Protein AF-U1MRZ6-F1 (afdb_monomer)

Solvent-accessible surface area (backbone atoms only — not comparable to full-atom values): 9870 Å² total; per-residue (Å²): 100,75,45,77,77,48,76,46,81,43,80,68,19,40,37,35,37,28,42,27,75,79,47,37,71,63,31,42,43,34,43,38,37,31,55,66,52,86,88,54,92,58,78,50,75,46,76,32,48,66,87,54,68,39,69,71,58,54,49,52,52,50,50,46,49,47,70,35,64,64,60,33,49,31,52,74,70,47,70,31,70,69,46,49,48,44,69,57,45,47,61,52,28,42,50,52,48,51,64,52,67,72,38,97,65,72,69,82,66,80,92,45,85,85,48,51,64,59,50,51,50,49,52,49,50,50,53,53,51,52,52,50,49,52,53,50,53,51,52,48,54,53,48,54,51,51,54,57,52,65,75,62,64,78,85,84,84,84,83,88,84,84,88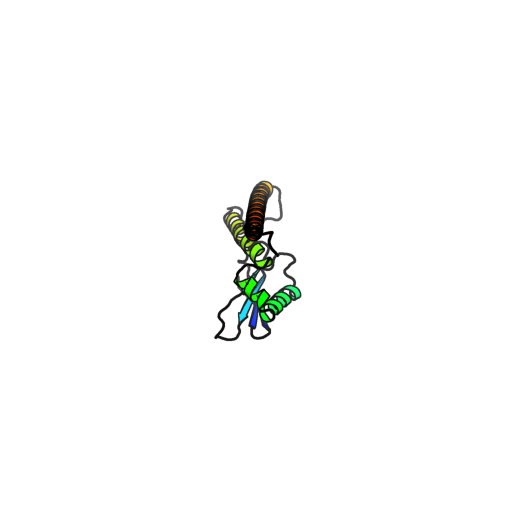,82,83,88,83,137

pLDDT: mean 72.21, std 22.08, range [26.77, 97.12]

Sequence (168 aa):
MRETIENRGINGCKATLVFDTGGPVGSDHVMIIKPTDTESEWLINRWFYFDEQVEAYMWNFAEKICTDAKYRQQSLEETEEWKRVANLYEPLARRLYQELSYSERSEFPIMNDRSRDDSKKLKSLLKSCLRRSEQSCDKERTTIRKQSIIKRKPSCSSGLLMNLSDTI

Secondary structure (DSSP, 8-state):
-EEEEEEEEETTEEEEEEEETTSPTT--EEEEEEESSSS----EEEEE-GGG--HHHHHHHHHHHHH-HHHHHHHHTT-SHHHHHHHHHHHHHHHHHHHHHTSTT----SS-GGGHHHHHHHHHHHHHHHHHHHHHHHHHHHHHHHHHHHTT----------------

Radius of gyration: 25.57 Å; Cα contacts (8 Å, |Δi|>4): 155; chains: 1; bounding box: 44×25×105 Å

Nearest PDB structures (foldseek):
  3n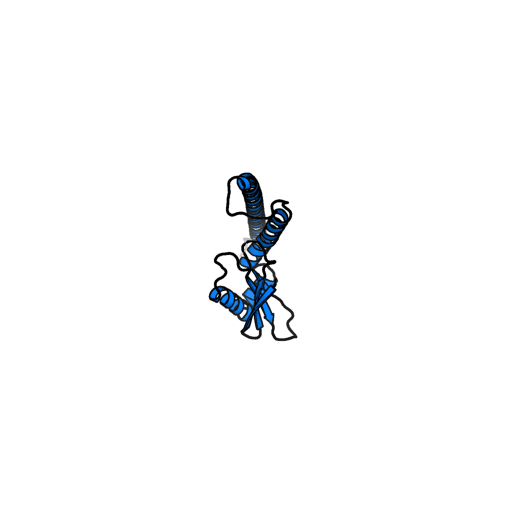uz-assembly3_E  TM=7.730E-01  e=3.938E+00  Bacteroides fragilis NCTC 9343
  3nuz-assembly2_D  TM=7.653E-01  e=3.938E+00  Bacteroides fragilis NCTC 9343
  3g8y-assembly1_A-2  TM=7.836E-01  e=6.471E+00  Phocaeicola vulgatus ATCC 8482
  1s0j-assembly1_A  TM=3.980E-01  e=3.478E+00  Trypanosoma cruzi

Organism: NCBI:txid1238424

Foldseek 3Di:
DKDWPDWDDEQQKIKTWMQQPLFFPQFRIKIWIDGPDPVDDDIAIDTQGHPSPDPVNSVVVRNCCNPPPVVVVCRRVLNDPRSVVCVLVRVLRNVLVVVQVPPPPPPDDDDDPVCVVVVVVVVVSVVVSVVVVVVVVVVVVVVVVVVVVVVPDDPDPDDDDDDDDDDD

Mean predicted aligned error: 15.5 Å

Structure (mmCIF, N/CA/C/O backbone):
data_AF-U1MRZ6-F1
#
_entry.id   AF-U1MRZ6-F1
#
loop_
_atom_site.group_PDB
_atom_site.id
_atom_site.type_symbol
_atom_site.label_atom_id
_atom_site.label_alt_id
_atom_site.label_comp_id
_atom_site.label_asym_id
_atom_site.label_entity_id
_atom_site.label_seq_id
_atom_site.pdbx_PDB_ins_code
_atom_site.Cartn_x
_atom_site.Cartn_y
_atom_site.Cartn_z
_atom_site.occupancy
_atom_site.B_iso_or_equiv
_atom_site.auth_seq_id
_atom_site.auth_comp_id
_atom_site.auth_asym_id
_atom_site.auth_atom_id
_atom_site.pdbx_PDB_model_num
ATOM 1 N N . MET A 1 1 ? -1.604 8.197 -15.292 1.00 78.38 1 MET A N 1
ATOM 2 C CA . MET A 1 1 ? -3.014 7.776 -15.405 1.00 78.38 1 MET A CA 1
ATOM 3 C C . MET A 1 1 ? -3.367 7.068 -14.116 1.00 78.38 1 MET A C 1
ATOM 5 O O . MET A 1 1 ? -2.525 6.327 -13.623 1.00 78.38 1 MET A O 1
ATOM 9 N N . ARG A 1 2 ? -4.540 7.348 -13.542 1.00 88.56 2 ARG A N 1
ATOM 10 C CA . ARG A 1 2 ? -4.957 6.771 -12.265 1.00 88.56 2 ARG A CA 1
ATOM 11 C C . ARG A 1 2 ? -6.414 6.356 -12.340 1.00 88.56 2 ARG A C 1
ATOM 13 O O . ARG A 1 2 ? -7.263 7.197 -12.621 1.00 88.56 2 ARG A O 1
ATOM 20 N N . GLU A 1 3 ? -6.679 5.089 -12.063 1.00 91.50 3 GLU A N 1
ATOM 21 C CA . GLU A 1 3 ? -8.002 4.489 -12.181 1.00 91.50 3 GLU A CA 1
ATOM 22 C C . GLU A 1 3 ? -8.310 3.628 -10.963 1.00 91.50 3 GLU A C 1
ATOM 24 O O . GLU A 1 3 ? -7.466 2.893 -10.454 1.00 91.50 3 GLU A O 1
ATOM 29 N N . THR A 1 4 ? -9.536 3.734 -10.463 1.00 94.44 4 THR A N 1
ATOM 30 C CA . THR A 1 4 ? -10.011 2.828 -9.422 1.00 94.44 4 THR A CA 1
ATOM 31 C C . THR A 1 4 ? -10.356 1.492 -10.060 1.00 94.44 4 THR A C 1
ATOM 33 O O . THR A 1 4 ? -11.224 1.441 -10.925 1.00 94.44 4 THR A O 1
ATOM 36 N N . ILE A 1 5 ? -9.702 0.428 -9.598 1.00 92.69 5 ILE A N 1
ATOM 37 C CA . ILE A 1 5 ? -10.030 -0.942 -9.997 1.00 92.69 5 ILE A CA 1
ATOM 38 C C . ILE A 1 5 ? -11.272 -1.383 -9.226 1.00 92.69 5 ILE A C 1
ATOM 40 O O . ILE A 1 5 ? -12.261 -1.815 -9.808 1.00 92.69 5 ILE A O 1
ATOM 44 N N . GLU A 1 6 ? -11.232 -1.242 -7.899 1.00 95.19 6 GLU A N 1
ATOM 45 C CA . GLU A 1 6 ? -12.276 -1.773 -7.032 1.00 95.19 6 GLU A CA 1
ATOM 46 C C . GLU A 1 6 ? -12.358 -1.023 -5.696 1.00 95.19 6 GLU A C 1
ATOM 48 O O . GLU A 1 6 ? -11.374 -0.482 -5.189 1.00 95.19 6 GLU A O 1
ATOM 53 N N . ASN A 1 7 ? -13.555 -1.009 -5.104 1.00 94.88 7 ASN A N 1
ATOM 54 C CA . ASN A 1 7 ? -13.817 -0.500 -3.762 1.00 94.88 7 ASN A CA 1
ATOM 55 C C . ASN A 1 7 ? -14.559 -1.549 -2.932 1.00 94.88 7 ASN A C 1
ATOM 57 O O . ASN A 1 7 ? -15.560 -2.091 -3.396 1.00 94.88 7 ASN A O 1
ATOM 61 N N . ARG A 1 8 ? -14.148 -1.749 -1.676 1.00 95.56 8 ARG A N 1
ATOM 62 C CA . ARG A 1 8 ? -14.855 -2.604 -0.713 1.00 95.56 8 ARG A CA 1
ATOM 63 C C . ARG A 1 8 ? -15.055 -1.886 0.619 1.00 95.56 8 ARG A C 1
ATOM 65 O O . ARG A 1 8 ? -14.187 -1.146 1.086 1.00 95.56 8 ARG A O 1
ATOM 72 N N . GLY A 1 9 ? -16.215 -2.115 1.229 1.00 94.38 9 GLY A N 1
ATOM 73 C CA . GLY A 1 9 ? -16.445 -1.813 2.639 1.00 94.38 9 GLY A CA 1
ATOM 74 C C . GLY A 1 9 ? -15.986 -2.999 3.483 1.00 94.38 9 GLY A C 1
ATOM 75 O O . GLY A 1 9 ? -16.428 -4.117 3.236 1.00 94.38 9 GLY A O 1
ATOM 76 N N . ILE A 1 10 ? -15.093 -2.776 4.445 1.00 92.62 10 ILE A N 1
ATOM 77 C CA . ILE A 1 10 ? -14.517 -3.826 5.293 1.00 92.62 10 ILE A CA 1
ATOM 78 C C . ILE A 1 10 ? -14.483 -3.314 6.730 1.00 92.62 10 ILE A C 1
ATOM 80 O O . ILE A 1 10 ? -13.755 -2.373 7.027 1.00 92.62 10 ILE A O 1
ATOM 84 N N . ASN A 1 11 ? -15.269 -3.921 7.622 1.00 89.81 11 ASN A N 1
ATOM 85 C CA . ASN A 1 11 ? -15.241 -3.660 9.070 1.00 89.81 11 ASN A CA 1
ATOM 86 C C . ASN A 1 11 ? -15.191 -2.162 9.438 1.00 89.81 11 ASN A C 1
ATOM 88 O O . ASN A 1 11 ? -14.291 -1.702 10.136 1.00 89.81 11 ASN A O 1
ATOM 92 N N . GLY A 1 12 ? -16.141 -1.381 8.914 1.00 89.56 12 GLY A N 1
ATOM 93 C CA . GLY A 1 12 ? -16.241 0.059 9.185 1.00 89.56 12 GLY A CA 1
ATOM 94 C C . GLY A 1 12 ? -15.259 0.936 8.401 1.00 89.56 12 GLY A C 1
ATOM 95 O O . GLY A 1 12 ? -15.289 2.158 8.531 1.00 89.56 12 GLY A O 1
ATOM 96 N N . CYS A 1 13 ? -14.433 0.361 7.531 1.00 94.44 13 CYS A N 1
ATOM 97 C CA . CYS A 1 13 ? -13.507 1.087 6.668 1.00 94.44 13 CYS A CA 1
ATOM 98 C C . CYS A 1 13 ? -13.900 0.965 5.195 1.00 94.44 13 CYS A C 1
ATOM 100 O O . CYS A 1 13 ? -14.507 -0.017 4.765 1.00 94.44 13 CYS A O 1
ATOM 102 N N . LYS A 1 14 ? -13.490 1.952 4.405 1.00 95.94 14 LYS A N 1
ATOM 103 C CA . LYS A 1 14 ? -13.509 1.916 2.950 1.00 95.94 14 LYS A CA 1
ATOM 104 C C . LYS A 1 14 ? -12.095 1.644 2.450 1.00 95.94 14 LYS A C 1
ATOM 106 O O . LYS A 1 14 ? -11.192 2.452 2.674 1.00 95.94 14 LYS A O 1
ATOM 111 N N . ALA A 1 15 ? -11.927 0.524 1.761 1.00 97.00 15 ALA A N 1
ATOM 112 C CA . ALA A 1 15 ? -10.693 0.139 1.096 1.00 97.00 15 ALA A CA 1
ATOM 113 C C . ALA A 1 15 ? -10.870 0.250 -0.424 1.00 97.00 15 ALA A C 1
ATOM 115 O O . ALA A 1 15 ? -11.876 -0.189 -0.985 1.00 97.00 15 ALA A O 1
ATOM 116 N N . THR A 1 16 ? -9.901 0.871 -1.081 1.00 97.12 16 THR A N 1
ATOM 117 C CA . THR A 1 16 ? -9.936 1.226 -2.497 1.00 97.12 16 THR A CA 1
ATOM 118 C C . THR A 1 16 ? -8.645 0.755 -3.148 1.00 97.12 16 THR A C 1
ATOM 120 O O . THR A 1 16 ? -7.568 1.242 -2.800 1.00 97.12 16 THR A O 1
ATOM 123 N N . LEU A 1 17 ? -8.760 -0.170 -4.099 1.00 96.44 17 LEU A N 1
ATOM 124 C CA . LEU A 1 17 ? -7.658 -0.624 -4.937 1.00 96.44 17 LEU A CA 1
ATOM 125 C C . LEU A 1 17 ? -7.599 0.238 -6.199 1.00 96.44 17 LEU A C 1
ATOM 127 O O . LEU A 1 17 ? -8.600 0.437 -6.894 1.00 96.44 17 LEU A O 1
ATOM 131 N N . VAL A 1 18 ? -6.418 0.769 -6.487 1.00 95.69 18 VAL A N 1
ATOM 132 C CA . VAL A 1 18 ? -6.190 1.725 -7.569 1.00 95.69 18 VAL A CA 1
ATOM 133 C C . VAL A 1 18 ? -5.023 1.258 -8.422 1.00 95.69 18 VAL A C 1
ATOM 135 O O . VAL A 1 18 ? -3.980 0.887 -7.887 1.00 95.69 18 VAL A O 1
ATOM 138 N N . PHE A 1 19 ? -5.201 1.358 -9.736 1.00 91.19 19 PHE A N 1
ATOM 139 C CA . PHE A 1 19 ? -4.129 1.309 -10.715 1.00 91.19 19 PHE A CA 1
ATOM 140 C C . PHE A 1 19 ? -3.579 2.724 -10.941 1.00 91.19 19 PHE A C 1
ATOM 142 O O . PHE A 1 19 ? -4.340 3.640 -11.267 1.00 91.19 19 PHE A O 1
ATOM 149 N N . ASP A 1 20 ? -2.281 2.943 -10.756 1.00 88.38 20 ASP A N 1
ATOM 150 C CA . ASP A 1 20 ? -1.641 4.251 -10.900 1.00 88.38 20 ASP A CA 1
ATOM 151 C C . ASP A 1 20 ? -0.272 4.131 -11.582 1.00 88.38 20 ASP A C 1
ATOM 153 O O . ASP A 1 20 ? 0.726 3.720 -10.989 1.00 88.38 20 ASP A O 1
ATOM 157 N N . THR A 1 21 ? -0.218 4.568 -12.842 1.00 81.69 21 THR A N 1
ATOM 158 C CA . THR A 1 21 ? 1.003 4.544 -13.661 1.00 81.69 21 THR A CA 1
ATOM 159 C C . THR A 1 21 ? 2.034 5.599 -13.244 1.00 81.69 21 THR A C 1
ATOM 161 O O . THR A 1 21 ? 3.116 5.651 -13.820 1.00 81.69 21 THR A O 1
ATOM 164 N N . GLY A 1 22 ? 1.695 6.497 -12.311 1.00 78.56 22 GLY A N 1
ATOM 165 C CA . GLY A 1 22 ? 2.614 7.451 -11.678 1.00 78.56 22 GLY A CA 1
ATOM 166 C C . GLY A 1 22 ? 3.274 6.905 -10.405 1.00 78.56 22 GLY A C 1
ATOM 167 O O . GLY A 1 22 ? 3.898 7.664 -9.648 1.00 78.56 22 GLY A O 1
ATOM 168 N N . GLY A 1 23 ? 3.090 5.609 -10.144 1.00 76.06 23 GLY A N 1
ATOM 169 C CA . GLY A 1 23 ? 3.686 4.881 -9.037 1.00 76.06 23 GLY A CA 1
ATOM 170 C C . GLY A 1 23 ? 5.212 4.746 -9.115 1.00 76.06 23 GLY A C 1
ATOM 171 O O . GLY A 1 23 ? 5.851 5.122 -10.101 1.00 76.06 23 GLY A O 1
ATOM 172 N N . PRO A 1 24 ? 5.836 4.259 -8.032 1.00 77.56 24 PRO A N 1
ATOM 173 C CA . PRO A 1 24 ? 7.257 3.934 -8.022 1.00 77.56 24 PRO A CA 1
ATOM 174 C C . PRO A 1 24 ? 7.572 2.780 -8.988 1.00 77.56 24 PRO A C 1
ATOM 176 O O . PRO A 1 24 ? 6.730 1.932 -9.264 1.00 77.56 24 PRO A O 1
ATOM 179 N N . VAL A 1 25 ? 8.818 2.708 -9.473 1.00 75.88 25 VAL A N 1
ATOM 180 C CA . VAL A 1 25 ? 9.269 1.595 -10.330 1.00 75.88 25 VAL A CA 1
ATOM 181 C C . VAL A 1 25 ? 8.968 0.248 -9.667 1.00 75.88 25 VAL A C 1
ATOM 183 O O . VAL A 1 25 ? 9.328 0.034 -8.511 1.00 75.88 25 VAL A O 1
ATOM 186 N N . GLY A 1 26 ? 8.354 -0.662 -10.427 1.00 77.44 26 GLY A N 1
ATOM 187 C CA . GLY A 1 26 ? 7.960 -1.984 -9.939 1.00 77.44 26 GLY A CA 1
ATOM 188 C C . GLY A 1 26 ? 6.606 -2.013 -9.233 1.00 77.44 26 GLY A C 1
ATOM 189 O O . GLY A 1 26 ? 6.256 -3.050 -8.680 1.00 77.44 26 GLY A O 1
ATOM 190 N N . SER A 1 27 ? 5.856 -0.908 -9.241 1.00 84.69 27 SER A N 1
ATOM 191 C CA . SER A 1 27 ? 4.509 -0.842 -8.691 1.00 84.69 27 SER A CA 1
ATOM 192 C C . SER A 1 27 ? 3.582 0.023 -9.540 1.00 84.69 27 SER A C 1
ATOM 194 O O . SER A 1 27 ? 3.925 1.126 -9.956 1.00 84.69 27 SER A O 1
ATOM 196 N N . ASP A 1 28 ? 2.380 -0.481 -9.746 1.00 88.69 28 ASP A N 1
ATOM 197 C CA . ASP A 1 28 ? 1.251 0.187 -10.390 1.00 88.69 28 ASP A CA 1
ATOM 198 C C . ASP A 1 28 ? -0.052 -0.030 -9.601 1.00 88.69 28 ASP A C 1
ATOM 200 O O . ASP A 1 28 ? -1.058 0.594 -9.912 1.00 88.69 28 ASP A O 1
ATOM 204 N N . HIS A 1 29 ? -0.033 -0.845 -8.539 1.00 92.44 29 HIS A N 1
ATOM 205 C CA . HIS A 1 29 ? -1.171 -1.095 -7.660 1.00 92.44 29 HIS A CA 1
ATOM 206 C C . HIS A 1 29 ? -0.962 -0.439 -6.292 1.00 92.44 29 HIS A C 1
ATOM 208 O O . HIS A 1 29 ? 0.020 -0.707 -5.590 1.00 92.44 29 HIS A O 1
ATOM 214 N N . VAL A 1 30 ? -1.927 0.387 -5.884 1.00 93.81 30 VAL A N 1
ATOM 215 C CA . VAL A 1 30 ? -1.974 1.007 -4.556 1.00 93.81 30 VAL A CA 1
ATOM 216 C C . VAL A 1 30 ? -3.296 0.694 -3.866 1.00 93.81 30 VAL A C 1
ATOM 218 O O . VAL A 1 30 ? -4.375 0.917 -4.416 1.00 93.81 30 VAL A O 1
ATOM 221 N N . MET A 1 31 ? -3.209 0.200 -2.631 1.00 95.94 31 MET A N 1
ATOM 222 C CA . MET A 1 31 ? -4.361 0.072 -1.740 1.00 95.94 31 MET A CA 1
ATOM 223 C C . MET A 1 31 ? -4.451 1.314 -0.863 1.00 95.94 31 MET A C 1
ATOM 225 O O . MET A 1 31 ? -3.458 1.728 -0.260 1.00 95.94 31 MET A O 1
ATOM 229 N N . ILE A 1 32 ? -5.643 1.895 -0.782 1.00 96.31 32 ILE A N 1
ATOM 230 C CA . ILE A 1 32 ? -5.942 3.084 0.015 1.00 96.31 32 ILE A CA 1
ATOM 231 C C . ILE A 1 32 ? -7.081 2.748 0.959 1.00 96.31 32 ILE A C 1
ATOM 233 O O . ILE A 1 32 ? -8.160 2.361 0.520 1.00 96.31 32 ILE A O 1
ATOM 237 N N . ILE A 1 33 ? -6.843 2.908 2.254 1.00 96.56 33 ILE A N 1
ATOM 238 C CA . ILE A 1 33 ? -7.770 2.509 3.306 1.00 96.56 33 ILE A CA 1
ATOM 239 C C . ILE A 1 33 ? -8.026 3.713 4.194 1.00 96.56 33 ILE A C 1
ATOM 241 O O . ILE A 1 33 ? -7.090 4.362 4.667 1.00 96.56 33 ILE A O 1
ATOM 245 N N . LYS A 1 34 ? -9.304 3.993 4.422 1.00 95.88 34 LYS A N 1
ATOM 246 C CA . LYS A 1 34 ? -9.767 5.037 5.331 1.00 95.88 34 LYS A CA 1
ATOM 247 C C . LYS A 1 34 ? -10.999 4.562 6.101 1.00 95.88 34 LYS A C 1
ATOM 249 O O . LYS A 1 34 ? -11.727 3.710 5.586 1.00 95.88 34 LYS A O 1
ATOM 254 N N . PRO A 1 35 ? -11.269 5.087 7.300 1.00 94.75 35 PRO A N 1
ATOM 255 C CA . PRO A 1 35 ? -12.510 4.803 8.002 1.00 94.75 35 PRO A CA 1
ATOM 256 C C . PRO A 1 35 ? -13.704 5.357 7.210 1.00 94.75 35 PRO A C 1
ATOM 258 O O . PRO A 1 35 ? -13.579 6.289 6.412 1.00 94.75 35 PRO A O 1
ATOM 261 N N . THR A 1 36 ? -14.862 4.722 7.381 1.00 91.19 36 THR A N 1
ATOM 262 C CA . THR A 1 36 ? -16.130 5.185 6.788 1.00 91.19 36 THR A CA 1
ATOM 263 C C . THR A 1 36 ? -16.776 6.257 7.657 1.00 91.19 36 THR A C 1
ATOM 265 O O . THR A 1 36 ? -17.480 7.121 7.143 1.00 91.19 36 THR A O 1
ATOM 268 N N . ASP A 1 37 ? -16.522 6.187 8.962 1.00 86.94 37 ASP A N 1
ATOM 269 C CA . ASP A 1 37 ? -16.945 7.185 9.932 1.00 86.94 37 ASP A CA 1
ATOM 270 C C . ASP A 1 37 ? -16.147 8.485 9.763 1.00 86.94 37 ASP A C 1
ATOM 272 O O . ASP A 1 37 ? -14.939 8.463 9.520 1.00 86.94 37 ASP A O 1
ATOM 276 N N . THR A 1 38 ? -16.842 9.611 9.889 1.00 73.56 38 THR A N 1
ATOM 277 C CA . THR A 1 38 ? -16.292 10.964 9.804 1.00 73.56 38 THR A CA 1
ATOM 278 C C . THR A 1 38 ? -15.578 11.408 11.079 1.00 73.56 38 THR A C 1
ATOM 280 O O . THR A 1 38 ? -14.850 12.394 11.029 1.00 73.56 38 THR A O 1
ATOM 283 N N . GLU A 1 39 ? -15.758 10.715 12.209 1.00 77.38 39 GLU A N 1
ATOM 284 C CA . GLU A 1 39 ? -15.090 11.076 13.473 1.00 77.38 39 GLU A CA 1
ATOM 285 C C . GLU A 1 39 ? -13.623 10.629 13.542 1.00 77.38 39 GLU A C 1
ATOM 287 O O . GLU A 1 39 ? -12.813 11.217 14.258 1.00 77.38 39 GLU A O 1
ATOM 292 N N . SER A 1 40 ? -13.259 9.590 12.789 1.00 76.75 40 SER A N 1
ATOM 293 C CA . SER A 1 40 ? -11.887 9.093 12.713 1.00 76.75 40 SER A CA 1
ATOM 294 C C . SER A 1 40 ? -11.220 9.601 11.443 1.00 76.75 40 SER A C 1
ATOM 296 O O . SER A 1 40 ? -11.631 9.245 10.346 1.00 76.75 40 SER A O 1
ATOM 298 N N . GLU A 1 41 ? -10.144 10.374 11.565 1.00 85.81 41 GLU A N 1
ATOM 299 C CA . GLU A 1 41 ? -9.407 10.875 10.403 1.00 85.81 41 GLU A CA 1
ATOM 300 C C . GLU A 1 41 ? -8.034 10.202 10.318 1.00 85.81 41 GLU A C 1
ATOM 302 O O . GLU A 1 41 ? -7.033 10.671 10.854 1.00 85.81 41 GLU A O 1
ATOM 307 N N . TRP A 1 42 ? -7.990 9.038 9.667 1.00 92.50 42 TRP A N 1
ATOM 308 C CA . TRP A 1 42 ? -6.739 8.368 9.320 1.00 92.50 42 TRP A CA 1
ATOM 309 C C . TRP A 1 42 ? -6.789 7.821 7.896 1.00 92.50 42 TRP A C 1
ATOM 311 O O . TRP A 1 42 ? -7.842 7.455 7.374 1.00 92.50 42 TRP A O 1
ATOM 321 N N . LEU A 1 43 ? -5.625 7.770 7.253 1.00 94.12 43 LEU A N 1
ATOM 322 C CA . LEU A 1 43 ? -5.464 7.297 5.886 1.00 94.12 43 LEU A CA 1
ATOM 323 C C . LEU A 1 43 ? -4.213 6.432 5.818 1.00 94.12 43 LEU A C 1
ATOM 325 O O . LEU A 1 43 ? -3.124 6.886 6.160 1.00 94.12 43 LEU A O 1
ATOM 329 N N . ILE A 1 44 ? -4.365 5.200 5.346 1.00 94.44 44 ILE A N 1
ATOM 330 C CA . ILE A 1 44 ? -3.238 4.305 5.095 1.00 94.44 44 ILE A CA 1
ATOM 331 C C . ILE A 1 44 ? -3.224 3.970 3.617 1.00 94.44 44 ILE A C 1
ATOM 333 O O . ILE A 1 44 ? -4.190 3.437 3.073 1.00 94.44 44 ILE A O 1
ATOM 337 N N . ASN A 1 45 ? -2.107 4.275 2.971 1.00 93.62 45 ASN A N 1
ATOM 338 C CA . ASN A 1 45 ? -1.823 3.881 1.606 1.00 93.62 45 ASN A CA 1
ATOM 339 C C . ASN A 1 45 ? -0.599 2.963 1.558 1.00 93.62 45 ASN A C 1
ATOM 341 O O . ASN A 1 45 ? 0.385 3.165 2.279 1.00 93.62 45 ASN A O 1
ATOM 345 N N . ARG A 1 46 ? -0.663 1.961 0.682 1.00 93.44 46 ARG A N 1
ATOM 346 C CA . ARG A 1 46 ? 0.443 1.041 0.428 1.00 93.44 46 ARG A CA 1
ATOM 347 C C . ARG A 1 46 ? 0.535 0.707 -1.054 1.00 93.44 46 ARG A C 1
ATOM 349 O O . ARG A 1 46 ? -0.448 0.263 -1.643 1.00 93.44 46 ARG A O 1
ATOM 356 N N . TRP A 1 47 ? 1.727 0.888 -1.612 1.00 92.06 47 TRP A N 1
ATOM 357 C CA . TRP A 1 47 ? 2.115 0.348 -2.913 1.00 92.06 47 TRP A CA 1
ATOM 358 C C . TRP A 1 47 ? 2.504 -1.124 -2.778 1.00 92.06 47 TRP A C 1
ATOM 360 O O . TRP A 1 47 ? 3.172 -1.498 -1.811 1.00 92.06 47 TRP A O 1
ATOM 370 N N . PHE A 1 48 ? 2.095 -1.938 -3.747 1.00 90.88 48 PHE A N 1
ATOM 371 C CA . PHE A 1 48 ? 2.469 -3.351 -3.836 1.00 90.88 48 PHE A CA 1
ATOM 372 C C . PHE A 1 48 ? 3.443 -3.540 -4.992 1.00 90.88 48 PHE A C 1
ATOM 374 O O . PHE A 1 48 ? 3.189 -3.091 -6.116 1.00 90.88 48 PHE A O 1
ATOM 381 N N . TYR A 1 49 ? 4.580 -4.163 -4.704 1.00 86.06 49 TYR A N 1
ATOM 382 C CA . TYR A 1 49 ? 5.694 -4.262 -5.640 1.00 86.06 49 TYR A CA 1
ATOM 383 C C . TYR A 1 49 ? 5.787 -5.650 -6.258 1.00 86.06 49 TYR A C 1
ATOM 385 O O . TYR A 1 49 ? 5.700 -6.639 -5.542 1.00 86.06 49 TYR A O 1
ATOM 393 N N . PHE A 1 50 ? 6.049 -5.712 -7.563 1.00 84.44 50 PHE A N 1
ATOM 394 C CA . PHE A 1 50 ? 6.363 -6.946 -8.287 1.00 84.44 50 PHE A CA 1
ATOM 395 C C . PHE A 1 50 ? 5.362 -8.084 -8.006 1.00 84.44 50 PHE A C 1
ATOM 397 O O . PHE A 1 50 ? 4.196 -8.003 -8.380 1.00 84.44 50 PHE A O 1
ATOM 404 N N . ASP A 1 51 ? 5.820 -9.144 -7.347 1.00 83.75 51 ASP A N 1
ATOM 405 C CA . ASP A 1 51 ? 5.072 -10.344 -6.995 1.00 83.75 51 ASP A CA 1
ATOM 406 C C . ASP A 1 51 ? 4.101 -10.147 -5.822 1.00 83.75 51 ASP A C 1
ATOM 408 O O . ASP A 1 51 ? 3.238 -10.992 -5.600 1.00 83.75 51 ASP A O 1
ATOM 412 N N . GLU A 1 52 ? 4.161 -9.017 -5.111 1.00 85.31 52 GLU A N 1
ATOM 413 C CA . GLU A 1 52 ? 3.157 -8.662 -4.105 1.00 85.31 52 GLU A CA 1
ATOM 414 C C . GLU A 1 52 ? 1.798 -8.284 -4.719 1.00 85.31 52 GLU A C 1
ATOM 416 O O . GLU A 1 52 ? 0.808 -8.189 -3.994 1.00 85.31 52 GLU A O 1
ATOM 421 N N . GLN A 1 53 ? 1.712 -8.057 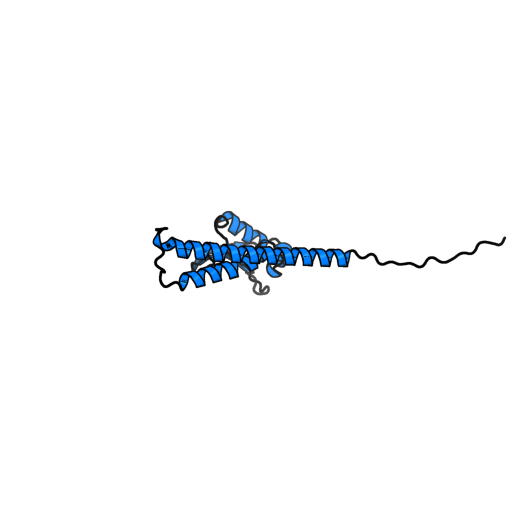-6.033 1.00 86.94 53 GLN A N 1
ATOM 422 C CA . GLN A 1 53 ? 0.487 -7.624 -6.722 1.00 86.94 53 GLN A CA 1
ATOM 423 C C . GLN A 1 53 ? -0.521 -8.765 -6.937 1.00 86.94 53 GLN A C 1
ATOM 425 O O . GLN A 1 53 ? -1.109 -8.934 -8.003 1.00 86.94 53 GLN A O 1
ATOM 430 N N . VAL A 1 54 ? -0.741 -9.561 -5.896 1.00 92.38 54 VAL A N 1
ATOM 431 C CA . VAL A 1 54 ? -1.746 -10.619 -5.858 1.00 92.38 54 VAL A CA 1
ATOM 432 C C . VAL A 1 54 ? -2.980 -10.079 -5.151 1.00 92.38 54 VAL A C 1
ATOM 434 O O . VAL A 1 54 ? -2.917 -9.693 -3.984 1.00 92.38 54 VAL A O 1
ATOM 437 N N . GLU A 1 55 ? -4.120 -10.068 -5.841 1.00 91.44 55 GLU A N 1
ATOM 438 C CA . GLU A 1 55 ? -5.354 -9.431 -5.358 1.00 91.44 55 GLU A CA 1
ATOM 439 C C . GLU A 1 55 ? -5.762 -9.901 -3.953 1.00 91.44 55 GLU A C 1
ATOM 441 O O . GLU A 1 55 ? -6.016 -9.086 -3.066 1.00 91.44 55 GLU A O 1
ATOM 446 N N . ALA A 1 56 ? -5.729 -11.214 -3.709 1.00 93.81 56 ALA A N 1
ATOM 447 C CA . ALA A 1 56 ? -6.040 -11.787 -2.402 1.00 93.81 56 ALA A CA 1
ATOM 448 C C . ALA A 1 56 ? -5.122 -11.249 -1.290 1.00 93.81 56 ALA A C 1
ATOM 450 O O . ALA A 1 56 ? -5.581 -10.945 -0.192 1.00 93.81 56 ALA A O 1
ATOM 451 N N . TYR A 1 57 ? -3.828 -11.079 -1.571 1.00 93.62 57 TYR A N 1
ATOM 452 C CA . TYR A 1 57 ? -2.883 -10.527 -0.604 1.00 93.62 57 TYR A CA 1
ATOM 453 C C . TYR A 1 57 ? -3.156 -9.044 -0.318 1.00 93.62 57 TYR A C 1
ATOM 455 O O . TYR A 1 57 ? -3.142 -8.626 0.843 1.00 93.62 57 TYR A O 1
ATOM 463 N N . MET A 1 58 ? -3.482 -8.262 -1.350 1.00 95.06 58 MET A N 1
ATOM 464 C CA . MET A 1 58 ? -3.831 -6.845 -1.208 1.00 95.06 58 MET A CA 1
ATOM 465 C C . MET A 1 58 ? -5.090 -6.651 -0.351 1.00 95.06 58 MET A C 1
ATOM 467 O O . MET A 1 58 ? -5.127 -5.775 0.518 1.00 95.06 58 MET A O 1
ATOM 471 N N . TRP A 1 59 ? -6.102 -7.501 -0.533 1.00 96.00 59 TRP A N 1
ATOM 472 C CA . TRP A 1 59 ? -7.317 -7.460 0.280 1.00 96.00 59 TRP A CA 1
ATOM 473 C C . TRP A 1 59 ? -7.113 -7.974 1.705 1.00 96.00 59 TRP A C 1
ATOM 475 O O . TRP A 1 59 ? -7.642 -7.362 2.630 1.00 96.00 59 TRP A O 1
ATOM 485 N N . ASN A 1 60 ? -6.282 -8.998 1.914 1.00 96.19 60 ASN A N 1
ATOM 486 C CA . ASN A 1 60 ? -5.904 -9.440 3.260 1.00 96.19 60 ASN A CA 1
ATOM 487 C C . ASN A 1 60 ? -5.187 -8.326 4.038 1.00 96.19 60 ASN A C 1
ATOM 489 O O . ASN A 1 60 ? -5.406 -8.158 5.238 1.00 96.19 60 ASN A O 1
ATOM 493 N N . PHE A 1 61 ? -4.353 -7.527 3.363 1.00 95.94 61 PHE A N 1
ATOM 494 C CA . PHE A 1 61 ? -3.769 -6.328 3.966 1.00 95.94 61 PHE A CA 1
ATOM 495 C C . PHE A 1 61 ? -4.853 -5.330 4.391 1.00 95.94 61 PHE A C 1
ATOM 497 O O . PHE A 1 61 ? -4.817 -4.840 5.522 1.00 95.94 61 PHE A O 1
ATOM 504 N N . ALA A 1 62 ? -5.831 -5.059 3.520 1.00 96.69 62 ALA A N 1
ATOM 505 C CA . ALA A 1 62 ? -6.936 -4.171 3.854 1.00 96.69 62 ALA A CA 1
ATOM 506 C C . ALA A 1 62 ? -7.727 -4.679 5.063 1.00 96.69 62 ALA A C 1
ATOM 508 O O . ALA A 1 62 ? -7.921 -3.936 6.023 1.00 96.69 62 ALA A O 1
ATOM 509 N N . GLU A 1 63 ? -8.097 -5.956 5.073 1.00 96.62 63 GLU A N 1
ATOM 510 C CA . GLU A 1 63 ? -8.798 -6.584 6.189 1.00 96.62 63 GLU A CA 1
ATOM 511 C C . GLU A 1 63 ? -8.015 -6.474 7.500 1.00 96.62 63 GLU A C 1
ATOM 513 O O . GLU A 1 63 ? -8.581 -6.080 8.526 1.00 96.62 63 GLU A O 1
ATOM 518 N N . LYS A 1 64 ? -6.702 -6.722 7.465 1.00 96.31 64 LYS A N 1
ATOM 519 C CA . LYS A 1 64 ? -5.840 -6.615 8.644 1.00 96.31 64 LYS A CA 1
ATOM 520 C C . LYS A 1 64 ? -5.804 -5.194 9.208 1.00 96.31 64 LYS A C 1
ATOM 522 O O . LYS A 1 64 ? -5.925 -5.020 1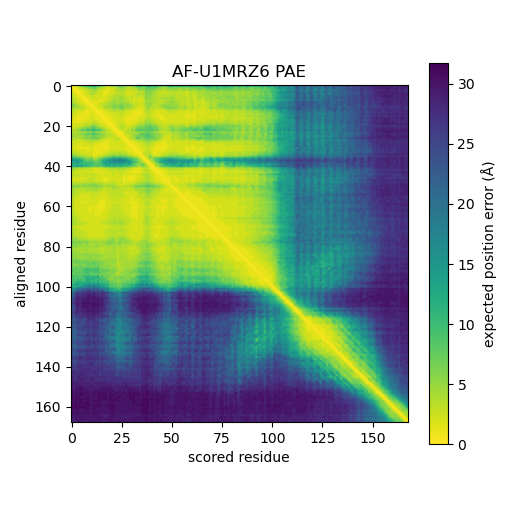0.414 1.00 96.31 64 LYS A O 1
ATOM 527 N N . ILE A 1 65 ? -5.699 -4.168 8.363 1.00 96.06 65 ILE A N 1
ATOM 528 C CA . ILE A 1 65 ? -5.730 -2.758 8.799 1.00 96.06 65 ILE A CA 1
ATOM 529 C C . ILE A 1 65 ? -7.077 -2.386 9.439 1.00 96.06 65 ILE A C 1
ATOM 531 O O . ILE A 1 65 ? -7.132 -1.610 10.399 1.00 96.06 65 ILE A O 1
ATOM 535 N N . CYS A 1 66 ? -8.175 -2.920 8.908 1.00 94.12 66 CYS A N 1
ATOM 536 C CA . CYS A 1 66 ? -9.514 -2.599 9.398 1.00 94.12 66 CYS A CA 1
ATOM 537 C C . CYS A 1 66 ? -9.803 -3.279 10.746 1.00 94.12 66 CYS A C 1
ATOM 539 O O . CYS A 1 66 ? -10.410 -2.670 11.626 1.00 94.12 66 CYS A O 1
ATOM 541 N N . THR A 1 67 ? -9.331 -4.515 10.928 1.00 95.31 67 THR A N 1
ATOM 542 C CA . THR A 1 67 ? -9.637 -5.363 12.094 1.00 95.31 67 THR A CA 1
ATOM 543 C C . THR A 1 67 ? -8.639 -5.229 13.240 1.00 95.31 67 THR A C 1
ATOM 545 O O . THR A 1 67 ? -9.041 -5.162 14.401 1.00 95.31 67 THR A O 1
ATOM 548 N N . ASP A 1 68 ? -7.344 -5.163 12.942 1.00 96.25 68 ASP A N 1
ATOM 549 C CA . ASP A 1 68 ? -6.285 -5.144 13.946 1.00 96.25 68 ASP A CA 1
ATOM 550 C C . ASP A 1 68 ? -5.878 -3.700 14.267 1.00 96.25 68 ASP A C 1
ATOM 552 O O . ASP A 1 68 ? -5.095 -3.058 13.560 1.00 96.25 68 ASP A O 1
ATOM 556 N N . ALA A 1 69 ? -6.414 -3.184 15.376 1.00 93.62 69 ALA A N 1
ATOM 557 C CA . ALA A 1 69 ? -6.129 -1.832 15.847 1.00 93.62 69 ALA A CA 1
ATOM 558 C C . ALA A 1 69 ? -4.641 -1.604 16.153 1.00 93.62 69 ALA A C 1
ATOM 560 O O . ALA A 1 69 ? -4.139 -0.504 15.920 1.00 93.62 69 ALA A O 1
ATOM 561 N N . LYS A 1 70 ? -3.924 -2.630 16.633 1.00 95.81 70 LYS A N 1
ATOM 562 C CA . LYS A 1 70 ? -2.497 -2.522 16.946 1.00 95.81 70 LYS A CA 1
ATOM 563 C C . LYS A 1 70 ? -1.681 -2.445 15.662 1.00 95.81 70 LYS A C 1
ATOM 565 O O . LYS A 1 70 ? -0.856 -1.547 15.528 1.00 95.81 70 LYS A O 1
ATOM 570 N N . TYR A 1 71 ? -1.947 -3.332 14.706 1.00 95.44 71 TYR A N 1
ATOM 571 C CA . TYR A 1 71 ? -1.290 -3.302 13.397 1.00 95.44 71 TYR A CA 1
ATOM 572 C C . TYR A 1 71 ? -1.567 -1.989 12.653 1.00 95.44 71 TYR A C 1
ATOM 574 O O . TYR A 1 71 ? -0.666 -1.405 12.043 1.00 95.44 71 TYR A O 1
ATOM 582 N N . ARG A 1 72 ? -2.800 -1.474 12.748 1.00 94.94 72 ARG A N 1
ATOM 583 C CA . ARG A 1 72 ? -3.166 -0.153 12.227 1.00 94.94 72 ARG A CA 1
ATOM 584 C C . ARG A 1 72 ? -2.360 0.956 12.894 1.00 94.94 72 ARG A C 1
ATOM 586 O O . ARG A 1 72 ? -1.772 1.768 12.187 1.00 94.94 72 ARG A O 1
ATOM 593 N N . GLN A 1 73 ? -2.292 0.976 14.223 1.00 94.94 73 GLN A N 1
ATOM 594 C CA . GLN A 1 73 ? -1.511 1.969 14.960 1.00 94.94 73 GLN A CA 1
ATOM 595 C C . GLN A 1 73 ? -0.028 1.920 14.566 1.00 94.94 73 GLN A C 1
ATOM 597 O O . GLN A 1 73 ? 0.546 2.948 14.229 1.00 94.94 73 GLN A O 1
ATOM 602 N N . GLN A 1 74 ? 0.570 0.730 14.497 1.00 94.50 74 GLN A N 1
ATOM 603 C CA . GLN A 1 74 ? 1.964 0.554 14.073 1.00 94.50 74 GLN A CA 1
ATOM 604 C C . GLN A 1 74 ? 2.207 1.013 12.629 1.00 94.50 74 GLN A C 1
ATOM 606 O O . GLN A 1 74 ? 3.269 1.550 12.315 1.00 94.50 74 GLN A O 1
ATOM 611 N N . SER A 1 75 ? 1.220 0.833 11.751 1.00 94.06 75 SER A N 1
ATOM 612 C CA . SER A 1 75 ? 1.275 1.311 10.367 1.00 94.06 75 SER A CA 1
ATOM 613 C C . SER A 1 75 ? 1.198 2.840 10.275 1.00 94.06 75 SER A C 1
ATOM 615 O O . SER A 1 75 ? 1.882 3.423 9.436 1.00 94.06 75 SER A O 1
ATOM 617 N N . LEU A 1 76 ? 0.406 3.488 11.138 1.00 93.44 76 LEU A N 1
ATOM 618 C CA . LEU A 1 76 ? 0.303 4.953 11.230 1.00 93.44 76 LEU A CA 1
ATOM 619 C C . LEU A 1 76 ? 1.544 5.585 11.870 1.00 93.44 76 LEU A C 1
ATOM 621 O O . LEU A 1 76 ? 1.990 6.637 11.432 1.00 93.44 76 LEU A O 1
ATOM 625 N N . GLU A 1 77 ? 2.120 4.929 12.874 1.00 94.12 77 GLU A N 1
ATOM 626 C CA . GLU A 1 77 ? 3.360 5.348 13.539 1.00 94.12 77 GLU A CA 1
ATOM 627 C C . GLU A 1 77 ? 4.620 5.004 12.725 1.00 94.12 77 GLU A C 1
ATOM 629 O O . GLU A 1 77 ? 5.737 5.233 13.183 1.00 94.12 77 GLU A O 1
ATOM 634 N N . GLU A 1 78 ? 4.452 4.413 11.539 1.00 90.81 78 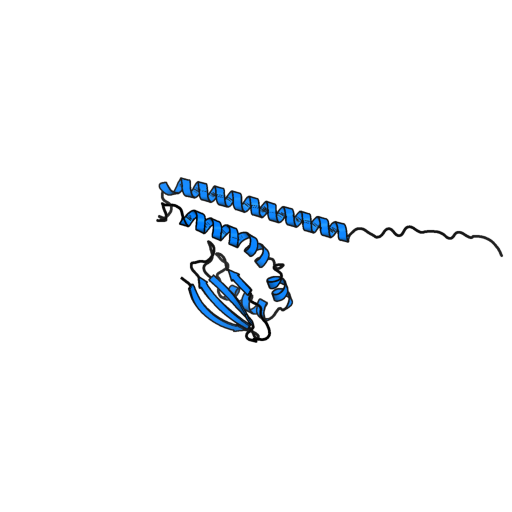GLU A N 1
ATOM 635 C CA . GLU A 1 78 ? 5.534 3.970 10.654 1.00 90.81 78 GLU A CA 1
ATOM 636 C C . GLU A 1 78 ? 6.501 2.955 11.286 1.00 90.81 78 GLU A C 1
ATOM 638 O O . GLU A 1 78 ? 7.633 2.759 10.837 1.00 90.81 78 GLU A O 1
ATOM 643 N N . THR A 1 79 ? 6.055 2.260 12.331 1.00 90.69 79 THR A N 1
ATOM 644 C CA . THR A 1 79 ? 6.870 1.281 13.051 1.00 90.69 79 THR A CA 1
ATOM 645 C C . THR A 1 79 ? 6.755 -0.125 12.477 1.00 90.69 79 THR A C 1
ATOM 647 O O . THR A 1 79 ? 7.623 -0.950 12.778 1.00 90.69 79 THR A O 1
ATOM 650 N N . GLU A 1 80 ? 5.758 -0.387 11.633 1.00 91.56 80 GLU A N 1
ATOM 651 C CA . GLU A 1 80 ? 5.548 -1.680 10.983 1.00 91.56 80 GLU A CA 1
ATOM 652 C C . GLU A 1 80 ? 6.597 -1.968 9.895 1.00 91.56 80 GLU A C 1
ATOM 654 O O . GLU A 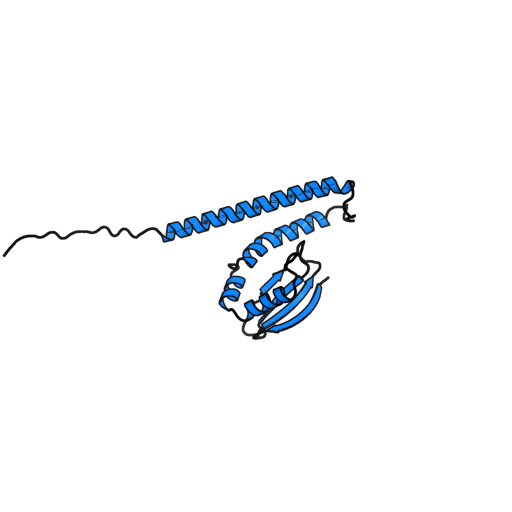1 80 ? 7.047 -1.067 9.183 1.00 91.56 80 GLU A O 1
ATOM 659 N N . GLU A 1 81 ? 6.986 -3.237 9.738 1.00 87.19 81 GLU A N 1
ATOM 660 C CA . GLU A 1 81 ? 8.092 -3.638 8.854 1.00 87.19 81 GLU A CA 1
ATOM 661 C C . GLU A 1 81 ? 7.895 -3.185 7.406 1.00 87.19 81 GLU A C 1
ATOM 663 O O . GLU A 1 81 ? 8.792 -2.576 6.820 1.00 87.19 81 GLU A O 1
ATOM 668 N N . TRP A 1 82 ? 6.704 -3.413 6.843 1.00 88.06 82 TRP A N 1
ATOM 669 C CA . TRP A 1 82 ? 6.409 -3.014 5.465 1.00 88.06 82 TRP A CA 1
ATOM 670 C C . TRP A 1 82 ? 6.521 -1.498 5.277 1.00 88.06 82 TRP A C 1
ATOM 672 O O . TRP A 1 82 ? 6.963 -1.047 4.223 1.00 88.06 82 TRP A O 1
ATOM 682 N N . LYS A 1 83 ? 6.161 -0.705 6.297 1.00 89.75 83 LYS A N 1
ATOM 683 C CA . LYS A 1 83 ? 6.197 0.757 6.218 1.00 89.75 83 LYS A CA 1
ATOM 684 C C . LYS A 1 83 ? 7.632 1.268 6.265 1.00 89.75 83 LYS A C 1
ATOM 686 O O . LYS A 1 83 ? 7.985 2.142 5.483 1.00 89.75 83 LYS A O 1
ATOM 691 N N . ARG A 1 84 ? 8.494 0.649 7.079 1.00 86.62 84 ARG A N 1
ATOM 692 C CA . ARG A 1 84 ? 9.940 0.935 7.080 1.00 86.62 84 ARG A CA 1
ATOM 693 C C . A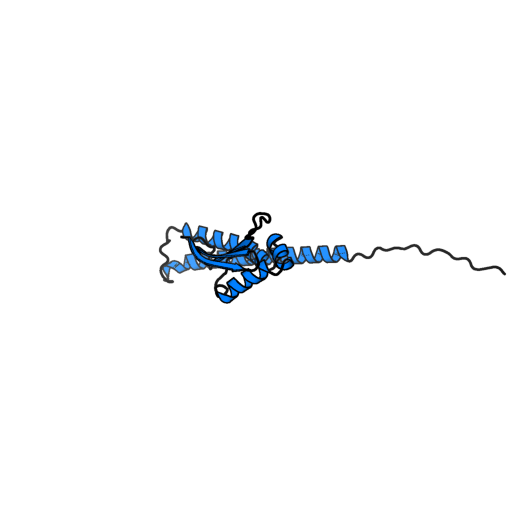RG A 1 84 ? 10.581 0.635 5.729 1.00 86.62 84 ARG A C 1
ATOM 695 O O . ARG A 1 84 ? 11.363 1.440 5.227 1.00 86.62 84 ARG A O 1
ATOM 702 N N . VAL A 1 85 ? 10.231 -0.505 5.129 1.00 84.19 85 VAL A N 1
ATOM 703 C CA . VAL A 1 85 ? 10.701 -0.872 3.785 1.00 84.19 85 VAL A CA 1
ATOM 704 C C . VAL A 1 85 ? 10.197 0.140 2.756 1.00 84.19 85 VAL A C 1
ATOM 706 O O . VAL A 1 85 ? 11.001 0.668 1.991 1.00 84.19 85 VAL A O 1
ATOM 709 N N . ALA A 1 86 ? 8.906 0.474 2.772 1.00 86.06 86 ALA A N 1
ATOM 710 C CA . ALA A 1 86 ? 8.311 1.448 1.862 1.00 86.06 86 ALA A CA 1
ATOM 711 C C . ALA A 1 86 ? 8.969 2.833 1.978 1.00 86.06 86 ALA A C 1
ATOM 713 O O . ALA A 1 86 ? 9.381 3.396 0.968 1.00 86.06 86 ALA A O 1
ATOM 714 N N . ASN A 1 87 ? 9.173 3.340 3.195 1.00 86.31 87 ASN A N 1
ATOM 715 C CA . ASN A 1 87 ? 9.819 4.631 3.447 1.00 86.31 87 ASN A CA 1
ATOM 716 C C . ASN A 1 87 ? 11.247 4.704 2.884 1.00 86.31 87 ASN A C 1
ATOM 718 O O . ASN A 1 87 ? 11.722 5.779 2.517 1.00 86.31 87 ASN A O 1
ATOM 722 N N . LEU A 1 88 ? 11.935 3.564 2.798 1.00 83.38 88 LEU A N 1
ATOM 723 C CA . LEU A 1 88 ? 13.271 3.478 2.228 1.00 83.38 88 LEU A CA 1
ATOM 724 C C . LEU A 1 88 ? 13.243 3.290 0.704 1.00 83.38 88 LEU A C 1
ATOM 726 O O . LEU A 1 88 ? 14.015 3.933 -0.009 1.00 83.38 88 LEU A O 1
ATOM 730 N N . TYR A 1 89 ? 12.365 2.426 0.196 1.00 79.25 89 TYR A N 1
ATOM 731 C CA . TYR A 1 89 ? 12.306 2.082 -1.224 1.00 79.25 89 TYR A CA 1
ATOM 732 C C . TYR A 1 89 ? 11.581 3.126 -2.071 1.00 79.25 89 TYR A C 1
ATOM 734 O O . TYR A 1 89 ? 12.059 3.437 -3.160 1.00 79.25 89 TYR A O 1
ATOM 742 N N . GLU A 1 90 ? 10.472 3.701 -1.601 1.00 82.75 90 GLU A N 1
ATOM 743 C CA . GLU A 1 90 ? 9.651 4.632 -2.386 1.00 82.75 90 GLU A CA 1
ATOM 744 C C . GLU A 1 90 ? 10.445 5.850 -2.885 1.00 82.75 90 GLU A C 1
ATOM 746 O O . GLU A 1 90 ? 10.403 6.124 -4.091 1.00 82.75 90 GLU A O 1
ATOM 751 N N . PRO A 1 91 ? 11.227 6.564 -2.045 1.00 82.75 91 PRO A N 1
ATOM 752 C CA . PRO A 1 91 ? 12.015 7.699 -2.518 1.00 82.75 91 PRO A CA 1
ATOM 753 C C . PRO A 1 91 ? 13.090 7.280 -3.526 1.00 82.75 91 PRO A C 1
ATOM 755 O O . PRO A 1 91 ? 13.356 8.001 -4.489 1.00 82.75 91 PRO A O 1
ATOM 758 N N . LEU A 1 92 ? 13.700 6.105 -3.330 1.00 79.50 92 LEU A N 1
ATOM 759 C CA . LEU A 1 92 ? 14.732 5.574 -4.222 1.00 79.50 92 LEU A CA 1
ATOM 760 C C . LEU A 1 92 ? 14.146 5.183 -5.582 1.00 79.50 92 LEU A C 1
ATOM 762 O O . LEU A 1 92 ? 14.704 5.550 -6.616 1.00 79.50 92 LEU A O 1
ATOM 766 N N . ALA A 1 93 ? 13.007 4.493 -5.587 1.00 74.56 93 ALA A N 1
ATOM 767 C CA . ALA A 1 93 ? 12.308 4.078 -6.794 1.00 74.56 93 ALA A CA 1
ATOM 768 C C . ALA A 1 93 ? 11.794 5.288 -7.587 1.00 74.56 93 ALA A C 1
ATOM 770 O O . ALA A 1 93 ? 11.963 5.342 -8.805 1.00 74.56 93 ALA A O 1
ATOM 771 N N . ARG A 1 94 ? 11.244 6.303 -6.905 1.00 76.25 94 ARG A N 1
ATOM 772 C CA . ARG A 1 94 ? 10.827 7.563 -7.542 1.00 76.25 94 ARG A CA 1
ATOM 773 C C . ARG A 1 94 ? 12.005 8.328 -8.135 1.00 76.25 94 ARG A C 1
ATOM 775 O O . ARG A 1 94 ? 11.912 8.791 -9.268 1.00 76.25 94 ARG A O 1
ATOM 782 N N . ARG A 1 95 ? 13.123 8.430 -7.411 1.00 76.94 95 ARG A N 1
ATOM 783 C CA . ARG A 1 95 ? 14.334 9.078 -7.930 1.00 76.94 95 ARG A CA 1
ATOM 784 C C . ARG A 1 95 ? 14.873 8.349 -9.157 1.00 76.94 95 ARG A C 1
ATOM 786 O O . ARG A 1 95 ? 15.236 8.995 -10.131 1.00 76.94 95 ARG A O 1
ATOM 793 N N . LEU A 1 96 ? 14.908 7.017 -9.121 1.00 73.19 96 LEU A N 1
ATOM 794 C CA . LEU A 1 96 ? 15.332 6.217 -10.265 1.00 73.19 96 LEU A CA 1
ATOM 795 C C . LEU A 1 96 ? 14.441 6.483 -11.482 1.00 73.19 96 LEU A C 1
ATOM 797 O O . LEU A 1 96 ? 14.964 6.711 -12.567 1.00 73.19 96 LEU A O 1
ATOM 801 N N . TYR A 1 97 ? 13.118 6.509 -11.296 1.00 70.12 97 TYR A N 1
ATOM 802 C CA . TYR A 1 97 ? 12.183 6.854 -12.365 1.00 70.12 97 TYR A CA 1
ATOM 803 C C . TYR A 1 97 ? 12.465 8.242 -12.949 1.00 70.12 97 TYR A C 1
ATOM 805 O O . TYR A 1 97 ? 12.591 8.373 -14.161 1.00 70.12 97 TYR A O 1
ATOM 813 N N . GLN A 1 98 ? 12.623 9.262 -12.099 1.00 71.69 98 GLN A N 1
ATOM 814 C CA . GLN A 1 98 ? 12.915 10.629 -12.539 1.00 71.69 98 GLN A CA 1
ATOM 815 C C 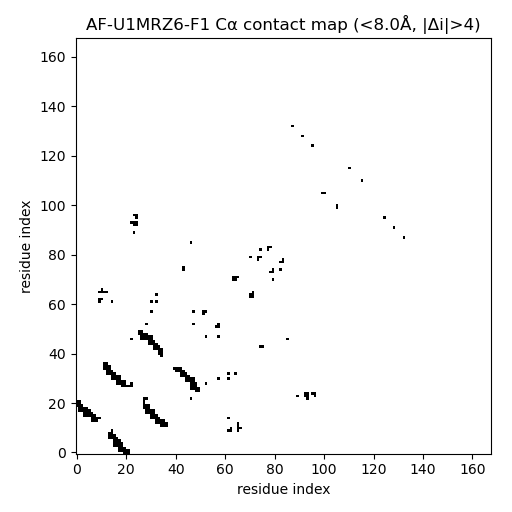. GLN A 1 98 ? 14.197 10.684 -13.377 1.00 71.69 98 GLN A C 1
ATOM 817 O O . GLN A 1 98 ? 14.161 11.134 -14.519 1.00 71.69 98 GLN A O 1
ATOM 822 N N . GLU A 1 99 ? 15.305 10.158 -12.856 1.00 71.50 99 GLU A N 1
ATOM 823 C CA . GLU A 1 99 ? 16.604 10.141 -13.546 1.00 71.50 99 GLU A CA 1
ATOM 824 C C . GLU A 1 99 ? 16.538 9.416 -14.901 1.00 71.50 99 GLU A C 1
ATOM 826 O O . GLU A 1 99 ? 17.193 9.827 -15.857 1.00 71.50 99 GLU A O 1
ATOM 831 N N . LEU A 1 100 ? 15.733 8.353 -15.003 1.00 65.62 100 LEU A N 1
ATOM 832 C CA . LEU A 1 100 ? 15.525 7.630 -16.259 1.00 65.62 100 LEU A CA 1
ATOM 833 C C . LEU A 1 100 ? 14.600 8.381 -17.222 1.00 65.62 100 LEU A C 1
ATOM 835 O O . LEU A 1 100 ? 14.854 8.377 -18.423 1.00 65.62 100 LEU A O 1
ATOM 839 N N . SER A 1 101 ? 13.565 9.051 -16.713 1.00 62.44 101 SER A N 1
ATOM 840 C CA . SER A 1 101 ? 12.606 9.814 -17.522 1.00 62.44 101 SER A CA 1
ATOM 841 C C . SER A 1 101 ? 13.203 11.080 -18.150 1.00 62.44 101 SER A C 1
ATOM 843 O O . SER A 1 101 ? 12.756 11.490 -19.214 1.00 62.44 101 SER A O 1
ATOM 845 N N . TYR A 1 102 ? 14.234 11.672 -17.532 1.00 56.09 102 TYR A N 1
ATOM 846 C CA . TYR A 1 102 ? 14.955 12.843 -18.056 1.00 56.09 102 TYR A CA 1
ATOM 847 C C . TYR A 1 102 ? 16.090 12.492 -19.035 1.00 56.09 102 TYR A C 1
ATOM 849 O O . TYR A 1 102 ? 16.756 13.389 -19.549 1.00 56.09 102 TYR A O 1
ATOM 857 N N . SER A 1 103 ? 16.344 11.208 -19.297 1.00 55.50 103 SER A N 1
ATOM 858 C CA . SER A 1 103 ? 17.311 10.795 -20.316 1.00 55.50 103 SER A CA 1
ATOM 859 C C . SER A 1 103 ? 16.751 11.086 -21.711 1.00 55.50 103 SER A C 1
ATOM 861 O O . SER A 1 103 ? 15.693 10.574 -22.065 1.00 55.50 103 SER A O 1
ATOM 863 N N . GLU A 1 104 ? 17.488 11.833 -22.542 1.00 48.81 104 GLU A N 1
ATOM 864 C CA . GLU A 1 104 ? 17.143 12.166 -23.944 1.00 48.81 104 GLU A CA 1
ATOM 865 C C . GLU A 1 104 ? 16.940 10.938 -24.864 1.00 48.81 104 GLU A C 1
ATOM 867 O O . GLU A 1 104 ? 16.620 11.074 -26.040 1.00 48.81 104 GLU A O 1
ATOM 872 N N . ARG A 1 105 ? 17.126 9.720 -24.341 1.00 49.41 105 ARG A N 1
ATOM 873 C CA . ARG A 1 105 ? 16.959 8.435 -25.035 1.00 49.41 105 ARG A CA 1
ATOM 874 C C . ARG A 1 105 ? 15.689 7.689 -24.615 1.00 49.41 105 ARG A C 1
ATOM 876 O O . ARG A 1 105 ? 15.670 6.464 -24.667 1.00 49.41 105 ARG A O 1
ATOM 883 N N . SER A 1 106 ? 14.646 8.393 -24.169 1.00 42.00 106 SER A N 1
ATOM 884 C CA . SER A 1 106 ? 13.424 7.807 -23.587 1.00 42.00 106 SER A CA 1
ATOM 885 C C . SER A 1 106 ? 12.508 7.054 -24.573 1.00 42.00 106 SER A C 1
ATOM 887 O O . SER A 1 106 ? 11.308 6.938 -24.338 1.00 42.00 106 SER A O 1
ATOM 889 N N . GLU A 1 107 ? 13.036 6.513 -25.663 1.00 43.88 107 GLU A N 1
ATOM 890 C CA . GLU A 1 107 ? 12.443 5.348 -26.307 1.00 43.88 107 GLU A CA 1
ATOM 891 C C . GLU A 1 107 ? 13.187 4.160 -25.722 1.00 43.88 107 GLU A C 1
ATOM 893 O O . GLU A 1 107 ? 14.295 3.898 -26.158 1.00 43.88 107 GLU A O 1
ATOM 898 N N . PHE A 1 108 ? 12.659 3.478 -24.703 1.00 46.38 108 PHE A N 1
ATOM 899 C CA . PHE A 1 108 ? 13.262 2.221 -24.253 1.00 46.38 108 PHE A CA 1
ATOM 900 C C . PHE A 1 108 ? 13.061 1.176 -25.354 1.00 46.38 108 PHE A C 1
ATOM 902 O O . PHE A 1 108 ? 11.954 0.636 -25.451 1.00 46.38 108 PHE A O 1
ATOM 909 N N . PRO A 1 109 ? 14.075 0.813 -26.166 1.00 41.16 109 PRO A N 1
ATOM 910 C CA . PRO A 1 109 ? 13.956 -0.381 -26.960 1.00 41.16 109 PRO A CA 1
ATOM 911 C C . PRO A 1 109 ? 14.334 -1.522 -26.016 1.00 41.16 109 PRO A C 1
ATOM 913 O O . PRO A 1 109 ? 15.244 -1.427 -25.187 1.00 41.16 109 PRO A O 1
ATOM 916 N N . ILE A 1 110 ? 13.622 -2.626 -26.139 1.00 45.16 110 ILE A N 1
ATOM 917 C CA . ILE A 1 110 ? 14.052 -3.929 -25.642 1.00 45.16 110 ILE A CA 1
ATOM 918 C C . ILE A 1 110 ? 15.578 -4.052 -25.806 1.00 45.16 110 ILE A C 1
ATOM 920 O O . ILE A 1 110 ? 16.081 -3.866 -26.912 1.00 45.16 110 ILE A O 1
ATOM 924 N N . MET A 1 111 ? 16.276 -4.302 -24.689 1.00 39.59 111 MET A N 1
ATOM 925 C CA . MET A 1 111 ? 17.726 -4.506 -24.552 1.00 39.59 111 MET A CA 1
ATOM 926 C C . MET A 1 111 ? 18.465 -4.743 -25.883 1.00 39.59 111 MET A C 1
ATOM 928 O O . MET A 1 111 ? 18.638 -5.880 -26.313 1.00 39.59 111 MET A O 1
ATOM 932 N N . ASN A 1 112 ? 18.941 -3.679 -26.523 1.00 42.41 112 ASN A N 1
ATOM 933 C CA . ASN A 1 112 ? 19.872 -3.755 -27.649 1.00 42.41 112 ASN A CA 1
ATOM 934 C C . ASN A 1 112 ? 21.204 -3.093 -27.267 1.00 42.41 112 ASN A C 1
ATOM 936 O O . ASN A 1 112 ? 21.261 -2.282 -26.342 1.00 42.41 112 ASN A O 1
ATOM 940 N N . ASP A 1 113 ? 22.298 -3.455 -27.945 1.00 49.94 113 ASP A N 1
ATOM 941 C C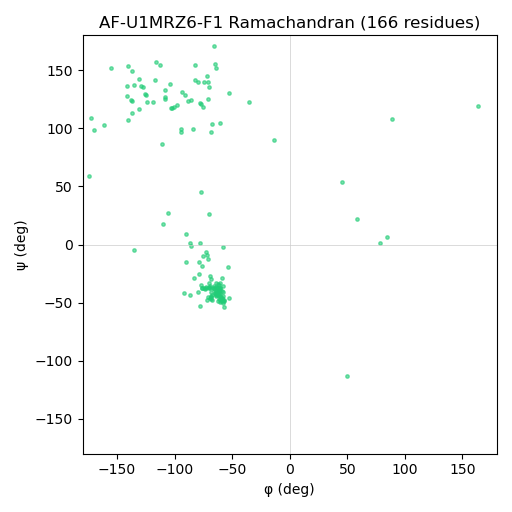A . ASP A 1 113 ? 23.689 -3.186 -27.522 1.00 49.94 113 ASP A CA 1
ATOM 942 C C . ASP A 1 113 ? 24.022 -1.711 -27.216 1.00 49.94 113 ASP A C 1
ATOM 944 O O . ASP A 1 113 ? 24.972 -1.418 -26.488 1.00 49.94 113 ASP A O 1
ATOM 948 N N . ARG A 1 114 ? 23.209 -0.771 -27.712 1.00 50.19 114 ARG A N 1
ATOM 949 C CA . ARG A 1 114 ? 23.328 0.675 -27.459 1.00 50.19 114 ARG A CA 1
ATOM 950 C C . ARG A 1 114 ? 22.845 1.117 -26.067 1.00 50.19 114 ARG A C 1
ATOM 952 O O . ARG A 1 114 ? 23.254 2.176 -25.605 1.00 50.19 114 ARG A O 1
ATOM 959 N N . SER A 1 115 ? 22.050 0.298 -25.376 1.00 51.50 115 SER A N 1
ATOM 960 C CA . SER A 1 115 ? 21.547 0.526 -24.004 1.00 51.50 115 SER A CA 1
ATOM 961 C C . SER A 1 115 ? 22.506 0.040 -22.905 1.00 51.50 115 SER A C 1
ATOM 963 O O . SER A 1 115 ? 22.222 0.132 -21.709 1.00 51.50 115 SER A O 1
ATOM 965 N N . ARG A 1 116 ? 23.676 -0.492 -23.287 1.00 54.22 116 ARG A N 1
ATOM 966 C CA . ARG A 1 116 ? 24.631 -1.126 -22.368 1.00 54.22 116 ARG A CA 1
ATOM 967 C C . ARG A 1 116 ? 25.235 -0.149 -21.361 1.00 54.22 116 ARG A C 1
ATOM 969 O O . ARG A 1 116 ? 25.467 -0.534 -20.216 1.00 54.22 116 ARG A O 1
ATOM 976 N N . ASP A 1 117 ? 25.480 1.095 -21.760 1.00 60.16 117 ASP A N 1
ATOM 977 C CA . ASP A 1 117 ? 26.032 2.107 -20.855 1.00 60.16 117 ASP A CA 1
ATOM 978 C C . ASP A 1 117 ? 24.970 2.663 -19.903 1.00 60.16 117 ASP A C 1
ATOM 980 O O . ASP A 1 117 ? 25.251 2.822 -18.713 1.00 60.16 117 ASP A O 1
ATOM 984 N N . ASP A 1 118 ? 23.725 2.799 -20.365 1.00 55.09 118 ASP A N 1
ATOM 985 C CA . ASP A 1 118 ? 22.584 3.119 -19.504 1.00 55.09 118 ASP A CA 1
ATOM 986 C C . ASP A 1 118 ? 22.331 1.989 -18.500 1.00 55.09 118 ASP A C 1
ATOM 988 O O . ASP A 1 118 ? 22.166 2.250 -17.313 1.00 55.09 118 ASP A O 1
ATOM 992 N N . SER A 1 119 ? 22.450 0.723 -18.919 1.00 53.34 119 SER A N 1
ATOM 993 C CA . SER A 1 119 ? 22.395 -0.451 -18.037 1.00 53.34 119 SER A CA 1
ATOM 994 C C . SER A 1 119 ? 23.530 -0.475 -17.003 1.00 53.34 119 SER A C 1
ATOM 996 O O . SER A 1 119 ? 23.304 -0.802 -15.835 1.00 53.34 119 SER A O 1
ATOM 998 N N . LYS A 1 120 ? 24.761 -0.092 -17.376 1.00 63.09 120 LYS A N 1
ATOM 999 C CA . LYS A 1 120 ? 25.874 0.061 -16.419 1.00 63.09 120 LYS A CA 1
ATOM 1000 C C . LYS A 1 120 ? 25.606 1.193 -15.427 1.00 63.09 120 LYS A C 1
ATOM 1002 O O . LYS A 1 120 ? 25.864 1.012 -14.235 1.00 63.09 120 LYS A O 1
ATOM 1007 N N . LYS A 1 121 ? 25.072 2.328 -15.890 1.00 66.25 121 LYS A N 1
ATOM 1008 C CA . LYS A 1 121 ? 24.689 3.463 -15.038 1.00 66.25 121 LYS A CA 1
ATOM 1009 C C . LYS A 1 121 ? 23.566 3.066 -14.078 1.00 66.25 121 LYS A C 1
ATOM 1011 O O . LYS A 1 121 ? 23.697 3.299 -12.880 1.00 66.25 121 LYS A O 1
ATOM 1016 N N . LEU A 1 122 ? 22.554 2.347 -14.561 1.00 60.31 122 LEU A N 1
ATOM 1017 C CA . LEU A 1 122 ? 21.484 1.739 -13.766 1.00 60.31 122 LEU A CA 1
ATOM 1018 C C . LEU A 1 122 ? 22.037 0.784 -12.712 1.00 60.31 122 LEU A C 1
ATOM 1020 O O . LEU A 1 122 ? 21.731 0.934 -11.536 1.00 60.31 122 LEU A O 1
ATOM 1024 N N . LYS A 1 123 ? 22.916 -0.150 -13.092 1.00 60.38 123 LYS A N 1
ATOM 1025 C CA . LYS A 1 123 ? 23.570 -1.064 -12.142 1.00 60.38 123 LYS A CA 1
ATOM 1026 C C . LYS A 1 123 ? 24.395 -0.317 -11.097 1.00 60.38 123 LYS A C 1
ATOM 1028 O O . LYS A 1 123 ? 24.432 -0.743 -9.947 1.00 60.38 123 LYS A O 1
ATOM 1033 N N . SER A 1 124 ? 25.060 0.773 -11.474 1.00 69.69 124 SER A N 1
ATOM 1034 C CA . SER A 1 124 ? 25.824 1.614 -10.549 1.00 69.69 124 SER A CA 1
ATOM 1035 C C . SER A 1 124 ? 24.908 2.337 -9.559 1.00 69.69 124 SER A C 1
ATOM 1037 O O . SER A 1 124 ? 25.126 2.262 -8.349 1.00 69.69 124 SER A O 1
ATOM 1039 N N . LEU A 1 125 ? 23.832 2.955 -10.054 1.00 65.19 125 LEU A N 1
ATOM 1040 C CA . LEU A 1 125 ? 22.828 3.623 -9.230 1.00 65.19 125 LEU A CA 1
ATOM 1041 C C . LEU A 1 125 ? 22.151 2.629 -8.288 1.00 65.19 125 LEU A C 1
ATOM 1043 O O . LEU A 1 125 ? 22.118 2.885 -7.087 1.00 65.19 125 LEU A O 1
ATOM 1047 N N . LEU A 1 126 ? 21.736 1.464 -8.789 1.00 59.22 126 LEU A N 1
ATOM 1048 C CA . LEU A 1 126 ? 21.141 0.389 -7.998 1.00 59.22 126 LEU A CA 1
ATOM 1049 C C . LEU A 1 126 ? 22.096 -0.088 -6.896 1.00 59.22 126 LEU A C 1
ATOM 1051 O O . LEU A 1 126 ? 21.714 -0.137 -5.733 1.00 59.22 126 LEU A O 1
ATOM 1055 N N . LYS A 1 127 ? 23.370 -0.352 -7.227 1.00 67.88 127 LYS A N 1
ATOM 1056 C CA . LYS A 1 127 ? 24.397 -0.720 -6.236 1.00 67.88 127 LYS A CA 1
ATOM 1057 C C . LYS A 1 127 ? 24.624 0.379 -5.202 1.00 67.88 127 LYS A C 1
ATOM 1059 O O . LYS A 1 127 ? 24.811 0.080 -4.028 1.00 67.88 127 LYS A O 1
ATOM 1064 N N . SER A 1 128 ? 24.626 1.644 -5.616 1.00 64.94 128 SER A N 1
ATOM 1065 C CA . SER A 1 128 ? 24.789 2.769 -4.691 1.00 64.94 128 SER A CA 1
ATOM 1066 C C . SER A 1 128 ? 23.574 2.938 -3.773 1.00 64.94 128 SER A C 1
ATOM 1068 O O . SER A 1 128 ? 23.743 3.245 -2.595 1.00 64.94 128 SER A O 1
ATOM 1070 N N . CYS A 1 129 ? 22.369 2.678 -4.285 1.00 54.91 129 CYS A N 1
ATOM 1071 C CA . CYS A 1 129 ? 21.124 2.718 -3.526 1.00 54.91 129 CYS A CA 1
ATOM 1072 C C . CYS A 1 129 ? 21.066 1.570 -2.513 1.00 54.91 129 CYS A C 1
ATOM 1074 O O . CYS A 1 129 ? 20.826 1.828 -1.338 1.00 54.91 129 CYS A O 1
ATOM 1076 N N . LEU A 1 130 ? 21.402 0.347 -2.932 1.00 59.16 130 LEU A N 1
ATOM 1077 C CA . LEU A 1 130 ? 21.485 -0.828 -2.057 1.00 59.16 130 LEU A CA 1
ATOM 1078 C C . LEU A 1 130 ? 22.529 -0.648 -0.944 1.00 59.16 130 LEU A C 1
ATOM 1080 O O . LEU A 1 130 ? 22.258 -0.914 0.221 1.00 59.16 130 LEU A O 1
ATOM 1084 N N . ARG A 1 131 ? 23.705 -0.089 -1.253 1.00 64.06 131 ARG A N 1
ATOM 1085 C CA . ARG A 1 131 ? 24.707 0.219 -0.215 1.00 64.06 131 ARG A CA 1
ATOM 1086 C C . ARG A 1 131 ? 24.209 1.250 0.795 1.00 64.06 131 ARG A C 1
ATOM 1088 O O . ARG A 1 131 ? 24.534 1.165 1.975 1.00 64.06 131 ARG A O 1
ATOM 1095 N N . ARG A 1 132 ? 23.443 2.249 0.346 1.00 56.88 132 ARG A N 1
ATOM 1096 C CA . ARG A 1 132 ? 22.856 3.258 1.241 1.00 56.88 132 ARG A CA 1
ATOM 1097 C C . ARG A 1 132 ? 21.766 2.656 2.118 1.00 56.88 132 ARG A C 1
ATOM 1099 O O . ARG A 1 132 ? 21.692 3.018 3.290 1.00 56.88 132 ARG A O 1
ATOM 1106 N N . SER A 1 133 ? 20.969 1.731 1.587 1.00 53.03 133 SER A N 1
ATOM 1107 C CA . SER A 1 133 ? 19.956 1.038 2.375 1.00 53.03 133 SER A CA 1
ATOM 1108 C C . SER A 1 133 ? 20.577 0.128 3.429 1.00 53.03 133 SER A C 1
ATOM 1110 O O . SER A 1 133 ? 20.181 0.196 4.587 1.00 53.03 133 SER A O 1
ATOM 1112 N N . GLU A 1 134 ? 21.621 -0.622 3.073 1.00 58.47 134 GLU A N 1
ATOM 1113 C CA . GLU A 1 134 ? 22.396 -1.442 4.016 1.00 58.47 134 GLU A CA 1
ATOM 1114 C C . GLU A 1 134 ? 23.013 -0.590 5.134 1.00 58.47 134 GLU A C 1
ATOM 1116 O O . GLU A 1 134 ? 22.847 -0.894 6.313 1.00 58.47 134 GLU A O 1
ATOM 1121 N N . GLN A 1 135 ? 23.635 0.544 4.793 1.00 58.78 135 GLN A N 1
ATOM 1122 C CA . GLN A 1 135 ? 24.195 1.465 5.788 1.00 58.78 135 GLN A CA 1
ATOM 1123 C C . GLN A 1 135 ? 23.132 2.095 6.698 1.00 58.78 135 GLN A C 1
ATOM 1125 O O . GLN A 1 135 ? 23.417 2.378 7.864 1.00 58.78 135 GLN A O 1
ATOM 1130 N N . SER A 1 136 ? 21.922 2.337 6.186 1.00 49.28 136 SER A N 1
ATOM 1131 C CA . SER A 1 136 ? 20.795 2.814 6.993 1.00 49.28 136 SER A CA 1
ATOM 1132 C C . SER A 1 136 ? 20.321 1.733 7.967 1.00 49.28 136 SER A C 1
ATOM 1134 O O . SER A 1 136 ? 20.204 1.997 9.164 1.00 49.28 136 SER A O 1
ATOM 1136 N N . CYS A 1 137 ? 20.155 0.495 7.490 1.00 48.12 137 CYS A N 1
ATOM 1137 C CA . CYS A 1 137 ? 19.792 -0.653 8.321 1.00 48.12 137 CYS A CA 1
ATOM 1138 C C . CYS A 1 137 ? 20.847 -0.955 9.402 1.00 48.12 137 CYS A C 1
ATOM 1140 O O . CYS A 1 137 ? 20.495 -1.279 10.539 1.00 48.12 137 CYS A O 1
ATOM 1142 N N . ASP A 1 138 ? 22.138 -0.803 9.097 1.00 52.75 138 ASP A N 1
ATOM 1143 C CA . ASP A 1 138 ? 23.223 -1.004 10.064 1.00 52.75 138 ASP A CA 1
ATOM 1144 C C . ASP A 1 138 ? 23.273 0.095 11.135 1.00 52.75 138 ASP A C 1
ATOM 1146 O O . ASP A 1 138 ? 23.512 -0.193 12.317 1.00 52.75 138 ASP A O 1
ATOM 1150 N N . LYS A 1 139 ? 22.991 1.350 10.759 1.00 52.84 139 LYS A N 1
ATOM 1151 C CA . LYS A 1 139 ? 22.848 2.472 11.703 1.00 52.84 139 LYS A CA 1
ATOM 1152 C C . LYS A 1 139 ? 21.639 2.295 12.623 1.00 52.84 139 LYS A C 1
ATOM 1154 O O . LYS A 1 139 ? 21.734 2.571 13.821 1.00 52.84 139 LYS A O 1
ATOM 1159 N N . GLU A 1 140 ? 20.525 1.779 12.114 1.00 48.47 140 GLU A N 1
ATOM 1160 C CA . GLU A 1 140 ? 19.360 1.450 12.940 1.00 48.47 140 GLU A CA 1
ATOM 1161 C C . GLU A 1 140 ? 19.634 0.274 13.882 1.00 48.47 140 GLU A C 1
ATOM 1163 O O . GLU A 1 140 ? 19.360 0.379 15.079 1.00 48.47 140 GLU A O 1
ATOM 1168 N N . ARG A 1 141 ? 20.273 -0.806 13.408 1.00 46.97 141 ARG A N 1
ATOM 1169 C CA . ARG A 1 141 ? 20.682 -1.936 14.266 1.00 46.97 141 ARG A CA 1
ATOM 1170 C C . ARG A 1 141 ? 21.609 -1.497 15.394 1.00 46.97 141 ARG A C 1
ATOM 1172 O O . ARG A 1 141 ? 21.447 -1.948 16.529 1.00 46.97 141 ARG A O 1
ATOM 1179 N N . THR A 1 142 ? 22.560 -0.602 15.127 1.00 50.88 142 THR A N 1
ATOM 1180 C CA . THR A 1 142 ? 23.442 -0.059 16.176 1.00 50.88 142 THR A CA 1
ATOM 1181 C C . THR A 1 142 ? 22.708 0.869 17.142 1.00 50.88 142 THR A C 1
ATOM 1183 O O . THR A 1 142 ? 23.015 0.859 18.336 1.00 50.88 142 THR A O 1
ATOM 1186 N N . THR A 1 143 ? 21.709 1.618 16.675 1.00 50.00 143 THR A N 1
ATOM 1187 C CA . THR A 1 143 ? 20.891 2.501 17.522 1.00 50.00 143 THR A CA 1
ATOM 1188 C C . THR A 1 143 ? 19.966 1.701 18.444 1.00 50.00 143 THR A C 1
ATOM 1190 O O . THR A 1 143 ? 19.958 1.938 19.654 1.00 50.00 143 THR A O 1
ATOM 1193 N N . ILE A 1 144 ? 19.292 0.670 17.923 1.00 51.31 144 ILE A N 1
ATOM 1194 C CA . ILE A 1 144 ? 18.475 -0.270 18.710 1.00 51.31 144 ILE A CA 1
ATOM 1195 C C . ILE A 1 144 ? 19.346 -1.008 19.739 1.00 51.31 144 ILE A C 1
ATOM 1197 O O . ILE A 1 144 ? 18.983 -1.110 20.914 1.00 51.31 144 ILE A O 1
ATOM 1201 N N . ARG A 1 145 ? 20.549 -1.456 19.348 1.00 43.69 145 ARG A N 1
ATOM 1202 C CA . ARG A 1 145 ? 21.489 -2.119 20.265 1.00 43.69 145 ARG A CA 1
ATOM 1203 C C . ARG A 1 145 ? 21.947 -1.176 21.385 1.00 43.69 145 ARG A C 1
ATOM 1205 O O . ARG A 1 145 ? 21.930 -1.581 22.544 1.00 43.69 145 ARG A O 1
ATOM 1212 N N . LYS A 1 146 ? 22.250 0.096 21.095 1.00 50.47 146 LYS A N 1
ATOM 1213 C CA . LYS A 1 146 ? 22.585 1.106 22.121 1.00 50.47 146 LYS A CA 1
ATOM 1214 C C . LYS A 1 146 ? 21.419 1.392 23.073 1.00 50.47 146 LYS A C 1
ATOM 1216 O O . LYS A 1 146 ? 21.635 1.426 24.281 1.00 50.47 146 LYS A O 1
ATOM 1221 N N . GLN A 1 147 ? 20.189 1.517 22.574 1.00 46.28 147 GLN A N 1
ATOM 1222 C CA . GLN A 1 147 ? 19.005 1.714 23.424 1.00 46.28 147 GLN A CA 1
ATOM 1223 C C . GLN A 1 147 ? 18.710 0.493 24.316 1.00 46.28 147 GLN A C 1
ATOM 1225 O O . GLN A 1 147 ? 18.364 0.655 25.487 1.00 46.28 147 GLN A O 1
ATOM 1230 N N . SER A 1 148 ? 18.920 -0.728 23.811 1.00 41.66 148 SER A N 1
ATOM 1231 C CA . SER A 1 148 ? 18.780 -1.963 24.600 1.00 41.66 148 SER A CA 1
ATOM 1232 C C . SER A 1 148 ? 19.858 -2.125 25.683 1.00 41.66 148 SER A C 1
ATOM 1234 O O . SER A 1 148 ? 19.583 -2.691 26.739 1.00 41.66 148 SER A O 1
ATOM 1236 N N . ILE A 1 149 ? 21.063 -1.585 25.460 1.00 48.06 149 ILE A N 1
ATOM 1237 C CA . ILE A 1 149 ? 22.158 -1.567 26.444 1.00 48.06 149 ILE A CA 1
ATOM 1238 C C . ILE A 1 149 ? 21.900 -0.507 27.524 1.00 48.06 149 ILE A C 1
ATOM 1240 O O . ILE A 1 149 ? 22.143 -0.765 28.700 1.00 48.06 149 ILE A O 1
ATOM 1244 N N . ILE A 1 150 ? 21.344 0.656 27.165 1.00 46.56 150 ILE A N 1
ATOM 1245 C CA . ILE A 1 150 ? 20.986 1.708 28.134 1.00 46.56 150 ILE A CA 1
ATOM 1246 C C . ILE A 1 150 ? 19.843 1.249 29.057 1.00 46.56 150 ILE A C 1
ATOM 1248 O O . ILE A 1 150 ? 19.903 1.500 30.257 1.00 46.56 150 ILE A O 1
ATOM 1252 N N . LYS A 1 151 ? 18.858 0.493 28.547 1.00 43.34 151 LYS A N 1
ATOM 1253 C CA . LYS A 1 151 ? 17.787 -0.109 29.371 1.00 43.34 151 LYS A CA 1
ATOM 1254 C C . LYS A 1 151 ? 18.246 -1.280 30.260 1.00 43.34 151 LYS A C 1
ATOM 1256 O O . LYS A 1 151 ? 17.470 -1.733 31.092 1.00 43.34 151 LYS A O 1
ATOM 1261 N N . ARG A 1 152 ? 19.479 -1.779 30.096 1.00 38.84 152 ARG A N 1
ATOM 1262 C CA . ARG A 1 152 ? 20.051 -2.907 30.860 1.00 38.84 152 ARG A CA 1
ATOM 1263 C C . ARG A 1 152 ? 21.170 -2.501 31.827 1.00 38.84 152 ARG A C 1
ATOM 1265 O O . ARG A 1 152 ? 21.921 -3.367 32.267 1.00 38.84 152 ARG A O 1
ATOM 1272 N N . LYS A 1 153 ? 21.307 -1.218 32.187 1.00 34.16 153 LYS A N 1
ATOM 1273 C CA . LYS A 1 153 ? 22.141 -0.853 33.344 1.00 34.16 153 LYS A CA 1
ATOM 1274 C C . LYS A 1 153 ? 21.384 -1.192 34.638 1.00 34.16 153 LYS A C 1
ATOM 1276 O O . LYS A 1 153 ? 20.322 -0.613 34.853 1.00 34.16 153 LYS A O 1
ATOM 1281 N N . PRO A 1 154 ? 21.895 -2.091 35.497 1.00 36.03 154 PRO A N 1
ATOM 1282 C CA . PRO A 1 154 ? 21.323 -2.296 36.817 1.00 36.03 154 PRO A CA 1
ATOM 1283 C C . PRO A 1 154 ? 21.627 -1.070 37.684 1.00 36.03 154 PRO A C 1
ATOM 1285 O O . PRO A 1 154 ? 22.745 -0.550 37.684 1.00 36.03 154 PRO A O 1
ATOM 1288 N N . SER A 1 155 ? 20.627 -0.603 38.425 1.00 37.12 155 SER A N 1
ATOM 1289 C CA . SER A 1 155 ? 20.824 0.297 39.555 1.00 37.12 155 SER A CA 1
ATOM 1290 C C . SER A 1 155 ? 21.696 -0.414 40.595 1.00 37.12 155 SER A C 1
ATOM 1292 O O . SER A 1 155 ? 21.224 -1.310 41.292 1.00 37.12 155 SER A O 1
ATOM 1294 N N . CYS A 1 156 ? 22.973 -0.041 40.694 1.00 29.67 156 CYS A N 1
ATOM 1295 C CA . CYS A 1 156 ? 23.806 -0.402 41.838 1.00 29.67 156 CYS A CA 1
ATOM 1296 C C . CYS A 1 156 ? 23.295 0.344 43.076 1.00 29.67 156 CYS A C 1
ATOM 1298 O O . CYS A 1 156 ? 23.648 1.498 43.302 1.00 29.67 156 CYS A O 1
ATOM 1300 N N . SER A 1 157 ? 22.476 -0.320 43.885 1.00 36.84 157 SER A N 1
ATOM 1301 C CA . SER A 1 157 ? 22.318 -0.010 45.303 1.00 36.84 157 SER A CA 1
ATOM 1302 C C . SER A 1 157 ? 23.433 -0.723 46.073 1.00 36.84 157 SER A C 1
ATOM 1304 O O . SER A 1 157 ? 23.340 -1.923 46.327 1.00 36.84 157 SER A O 1
ATOM 1306 N N . SER A 1 158 ? 24.503 -0.005 46.424 1.00 36.88 158 SER A N 1
ATOM 1307 C CA . SER A 1 158 ? 25.462 -0.441 47.445 1.00 36.88 158 SER A CA 1
ATOM 1308 C C . SER A 1 158 ? 25.191 0.336 48.731 1.00 36.88 158 SER A C 1
ATOM 1310 O O . SER A 1 158 ? 25.313 1.559 48.743 1.00 36.88 158 SER A O 1
ATOM 1312 N N . GLY A 1 159 ? 24.831 -0.367 49.800 1.00 26.77 159 GLY A N 1
ATOM 1313 C CA . GLY A 1 159 ? 24.573 0.230 51.108 1.00 26.77 159 GLY A CA 1
ATOM 1314 C C . GLY A 1 159 ? 24.313 -0.833 52.166 1.00 26.77 159 GLY A C 1
ATOM 1315 O O . GLY A 1 159 ? 23.236 -0.893 52.741 1.00 26.77 159 GLY A O 1
ATOM 1316 N N . LEU A 1 160 ? 25.293 -1.712 52.353 1.00 29.03 160 LEU A N 1
ATOM 1317 C CA . LEU A 1 160 ? 25.392 -2.643 53.471 1.00 29.03 160 LEU A CA 1
ATOM 1318 C C . LEU A 1 160 ? 25.893 -1.838 54.677 1.00 29.03 160 LEU A C 1
ATOM 1320 O O . LEU A 1 160 ? 26.956 -1.237 54.558 1.00 29.03 160 LEU A O 1
ATOM 1324 N N . LEU A 1 161 ? 25.154 -1.805 55.790 1.00 28.39 161 LEU A N 1
ATOM 1325 C CA . LEU A 1 161 ? 25.688 -1.561 57.138 1.00 28.39 161 LEU A CA 1
ATOM 1326 C C . LEU A 1 161 ? 24.589 -1.785 58.186 1.00 28.39 161 LEU A C 1
ATOM 1328 O O . LEU A 1 161 ? 23.687 -0.969 58.325 1.00 28.39 161 LEU A O 1
ATOM 1332 N N . MET A 1 162 ? 24.711 -2.865 58.954 1.00 27.59 162 MET A N 1
ATOM 1333 C CA . MET A 1 162 ? 24.658 -2.788 60.416 1.00 27.59 162 MET A CA 1
ATOM 1334 C C . MET A 1 162 ? 25.286 -4.059 60.995 1.00 27.59 162 MET A C 1
ATOM 1336 O O . MET A 1 162 ? 24.697 -5.135 60.982 1.00 27.59 162 MET A O 1
ATOM 1340 N N . ASN A 1 163 ? 26.522 -3.904 61.471 1.00 32.69 163 ASN A N 1
ATOM 1341 C CA . ASN A 1 163 ? 27.073 -4.729 62.537 1.00 32.69 163 ASN A CA 1
ATOM 1342 C C . ASN A 1 163 ? 26.431 -4.279 63.848 1.00 32.69 163 ASN A C 1
ATOM 1344 O O . ASN A 1 163 ? 26.327 -3.073 64.061 1.00 32.69 163 ASN A O 1
ATOM 1348 N N . LEU A 1 164 ? 26.094 -5.229 64.716 1.00 29.80 164 LEU A N 1
ATOM 1349 C CA . LEU A 1 164 ? 26.249 -5.132 66.169 1.00 29.80 164 LEU A CA 1
ATOM 1350 C C . LEU A 1 164 ? 25.981 -6.523 66.752 1.00 29.80 164 LEU A C 1
ATOM 1352 O O . LEU A 1 164 ? 24.841 -6.961 66.886 1.00 29.80 164 LEU A O 1
ATOM 1356 N N . SER A 1 165 ? 27.069 -7.233 67.025 1.00 31.83 165 SER A N 1
ATOM 1357 C CA . SER A 1 165 ? 27.122 -8.316 67.997 1.00 31.83 165 SER A CA 1
ATOM 1358 C C . SER A 1 165 ? 27.312 -7.736 69.406 1.00 31.83 165 SER A C 1
ATOM 1360 O O . SER A 1 165 ? 27.886 -6.658 69.556 1.00 31.83 165 SER A O 1
ATOM 1362 N N . ASP A 1 166 ? 26.854 -8.519 70.386 1.00 30.14 166 ASP A N 1
ATOM 1363 C CA . ASP A 1 166 ? 27.037 -8.436 71.844 1.00 30.14 166 ASP A CA 1
ATOM 1364 C C . ASP A 1 166 ? 26.020 -7.600 72.644 1.00 30.14 166 ASP A C 1
ATOM 1366 O O . ASP A 1 166 ? 26.097 -6.374 72.701 1.00 30.14 166 ASP A O 1
ATOM 1370 N N . THR A 1 167 ? 25.138 -8.275 73.403 1.00 32.22 167 THR A N 1
ATOM 1371 C CA . THR A 1 167 ? 25.246 -8.443 74.879 1.00 32.22 167 THR A CA 1
ATOM 1372 C C . THR A 1 167 ? 23.902 -8.903 75.500 1.00 32.22 167 THR A C 1
ATOM 1374 O O . THR A 1 167 ? 22.934 -8.153 75.452 1.00 32.22 167 THR A O 1
ATOM 1377 N N . ILE A 1 168 ? 23.941 -10.090 76.140 1.00 37.91 168 ILE A N 1
ATOM 1378 C CA . ILE A 1 168 ? 23.002 -10.761 77.090 1.00 37.91 168 ILE A CA 1
ATOM 1379 C C . ILE A 1 168 ? 21.636 -11.220 76.559 1.00 37.91 168 ILE A C 1
ATOM 1381 O O . ILE A 1 168 ? 20.744 -10.382 76.318 1.00 37.91 168 ILE A O 1
#